Protein AF-A0A1I6EHT8-F1 (afdb_monomer_lite)

pLDDT: mean 86.76, std 10.19, range [51.53, 96.0]

Structure (mmCIF, N/CA/C/O backbone):
data_AF-A0A1I6EHT8-F1
#
_entry.id   AF-A0A1I6EHT8-F1
#
loop_
_atom_site.group_PDB
_atom_site.id
_atom_site.type_symbol
_atom_site.label_atom_id
_atom_site.label_alt_id
_atom_site.label_comp_id
_atom_site.label_asym_id
_atom_site.label_entity_id
_atom_site.label_seq_id
_atom_site.pdbx_PDB_ins_code
_atom_site.Cartn_x
_atom_site.Cartn_y
_atom_site.Cartn_z
_atom_site.occupancy
_atom_site.B_iso_or_equiv
_atom_site.auth_seq_id
_atom_site.auth_comp_id
_atom_site.auth_asym_id
_atom_site.auth_atom_id
_atom_site.pdbx_PDB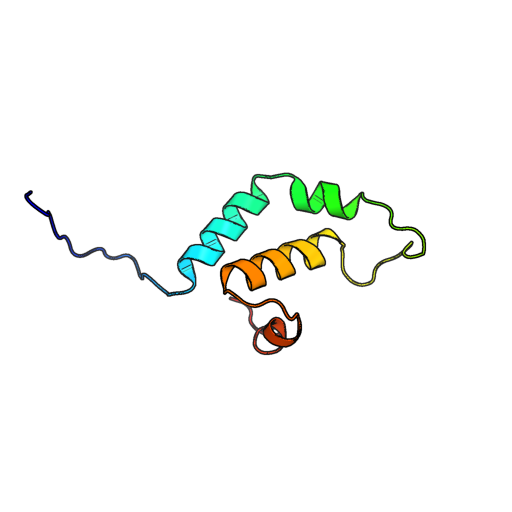_model_num
ATOM 1 N N . MET A 1 1 ? 34.809 10.000 -18.745 1.00 51.53 1 MET A N 1
ATOM 2 C CA . MET A 1 1 ? 33.819 9.193 -18.000 1.00 51.53 1 MET A CA 1
ATOM 3 C C . MET A 1 1 ? 33.474 7.994 -18.870 1.00 51.53 1 MET A C 1
ATOM 5 O O . MET A 1 1 ? 33.057 8.205 -20.001 1.00 51.53 1 MET A O 1
ATOM 9 N N . ARG A 1 2 ? 33.788 6.768 -18.433 1.00 70.19 2 ARG A N 1
ATOM 10 C CA . ARG A 1 2 ? 33.573 5.547 -19.225 1.00 70.19 2 ARG A CA 1
ATOM 11 C C . ARG A 1 2 ? 32.308 4.878 -18.702 1.00 70.19 2 ARG A C 1
ATOM 13 O O . ARG A 1 2 ? 32.319 4.380 -17.583 1.00 70.19 2 ARG A O 1
ATOM 20 N N . PHE A 1 3 ? 31.228 4.932 -19.471 1.00 74.88 3 PHE A N 1
ATOM 21 C CA . PHE A 1 3 ? 30.011 4.195 -19.147 1.00 74.88 3 PHE A CA 1
ATOM 22 C C . PHE A 1 3 ? 30.196 2.737 -19.566 1.00 74.88 3 PHE A C 1
ATOM 24 O O . PHE A 1 3 ? 30.644 2.468 -20.681 1.00 74.88 3 PHE A O 1
ATOM 31 N N . ILE A 1 4 ? 29.895 1.815 -18.655 1.00 81.62 4 ILE A N 1
ATOM 32 C CA . ILE A 1 4 ? 29.781 0.389 -18.953 1.00 81.62 4 ILE A CA 1
ATOM 33 C C . ILE A 1 4 ? 28.290 0.151 -19.157 1.00 81.62 4 ILE A C 1
ATOM 35 O O . ILE A 1 4 ? 27.507 0.361 -18.235 1.00 81.62 4 ILE A O 1
ATOM 39 N N . ILE A 1 5 ? 27.902 -0.184 -20.384 1.00 86.50 5 ILE A N 1
ATOM 40 C CA . ILE A 1 5 ? 26.519 -0.501 -20.734 1.00 86.50 5 ILE A CA 1
ATOM 41 C C . ILE A 1 5 ? 26.456 -2.015 -20.898 1.00 86.50 5 ILE A C 1
ATOM 43 O O . ILE A 1 5 ? 27.174 -2.571 -21.728 1.00 86.50 5 ILE A O 1
ATOM 47 N N . GLU A 1 6 ? 25.618 -2.665 -20.101 1.00 86.81 6 GLU A N 1
ATOM 48 C CA . GLU A 1 6 ? 25.358 -4.100 -20.168 1.00 86.81 6 GLU A CA 1
ATOM 49 C C . GLU A 1 6 ? 23.861 -4.353 -20.337 1.00 86.81 6 GLU A C 1
ATOM 51 O O . GLU A 1 6 ? 23.024 -3.574 -19.876 1.00 86.81 6 GLU A O 1
ATOM 56 N N . GLN A 1 7 ? 23.521 -5.429 -21.043 1.00 81.31 7 GLN A N 1
ATOM 57 C CA . GLN A 1 7 ? 22.136 -5.828 -21.231 1.00 81.31 7 GLN A CA 1
ATOM 58 C C . GLN A 1 7 ? 21.707 -6.684 -20.039 1.00 81.31 7 GLN A C 1
ATOM 60 O O . GLN A 1 7 ? 22.198 -7.796 -19.856 1.00 81.31 7 GLN A O 1
ATOM 65 N N . SER A 1 8 ? 20.806 -6.144 -19.223 1.00 78.31 8 SER A N 1
ATOM 66 C CA . SER A 1 8 ? 20.194 -6.873 -18.115 1.00 78.31 8 SER A CA 1
ATOM 67 C C . SER A 1 8 ? 19.091 -7.811 -18.623 1.00 78.31 8 SER A C 1
ATOM 69 O O . SER A 1 8 ? 18.395 -7.491 -19.587 1.00 78.31 8 SER A O 1
ATOM 71 N N . ASN A 1 9 ? 18.913 -8.950 -17.949 1.00 80.12 9 ASN A N 1
ATOM 72 C CA . ASN A 1 9 ? 17.748 -9.829 -18.121 1.00 80.12 9 ASN A CA 1
ATOM 73 C C . ASN A 1 9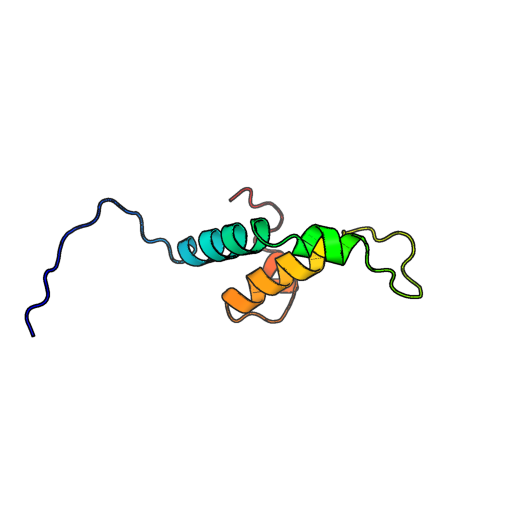 ? 16.538 -9.372 -17.282 1.00 80.12 9 ASN A C 1
ATOM 75 O O . ASN A 1 9 ? 15.520 -10.062 -17.238 1.00 80.12 9 ASN A O 1
ATOM 79 N N . GLU A 1 10 ? 16.641 -8.242 -16.581 1.00 72.00 10 GLU A N 1
ATOM 80 C CA . GLU A 1 10 ? 1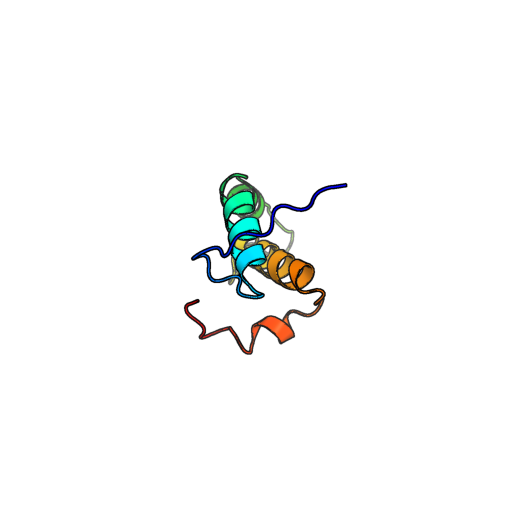5.537 -7.687 -15.806 1.00 72.00 10 GLU A CA 1
ATOM 81 C C . GLU A 1 10 ? 14.516 -6.995 -16.715 1.00 72.00 10 GLU A C 1
ATOM 83 O O . GLU A 1 10 ? 14.843 -6.114 -17.513 1.00 72.00 10 GLU A O 1
ATOM 88 N N . TYR A 1 11 ? 13.245 -7.363 -16.552 1.00 68.44 11 TYR A N 1
ATOM 89 C CA . TYR A 1 11 ? 12.132 -6.632 -17.145 1.00 68.44 11 TYR A CA 1
ATOM 90 C C . TYR A 1 11 ? 11.888 -5.349 -16.350 1.00 68.44 11 TYR A C 1
ATOM 92 O O . TYR A 1 11 ? 11.191 -5.343 -15.336 1.00 68.44 11 TYR A O 1
ATOM 100 N N . LEU A 1 12 ? 12.453 -4.242 -16.830 1.00 64.12 12 LEU A N 1
ATOM 101 C CA . LEU A 1 12 ? 12.181 -2.908 -16.302 1.00 64.12 12 LEU A CA 1
ATOM 102 C C . LEU A 1 12 ? 10.790 -2.448 -16.759 1.00 64.12 12 LEU A C 1
ATOM 104 O O . LEU A 1 12 ? 10.642 -1.736 -17.751 1.00 64.12 12 LEU A O 1
ATOM 108 N N . THR A 1 13 ? 9.749 -2.881 -16.050 1.00 68.00 13 THR A N 1
ATOM 109 C CA . THR A 1 13 ? 8.397 -2.339 -16.227 1.00 68.00 13 THR A CA 1
ATOM 110 C C . THR A 1 13 ? 8.290 -0.986 -15.528 1.00 68.00 13 THR A C 1
ATOM 112 O O . THR A 1 13 ? 8.923 -0.753 -14.494 1.00 68.00 13 THR A O 1
ATOM 115 N N . THR A 1 14 ? 7.446 -0.090 -16.046 1.00 66.25 14 THR A N 1
ATOM 116 C CA . THR A 1 14 ? 7.176 1.220 -15.424 1.00 66.25 14 THR A CA 1
ATOM 117 C C . THR A 1 14 ? 6.692 1.084 -13.972 1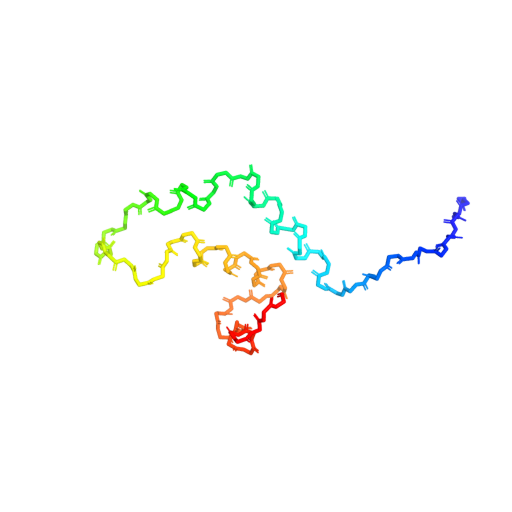.00 66.25 14 THR A C 1
ATOM 119 O O . THR A 1 14 ? 6.901 1.987 -13.166 1.00 66.25 14 THR A O 1
ATOM 122 N N . HIS A 1 15 ? 6.104 -0.064 -13.616 1.00 67.00 15 HIS A N 1
ATOM 123 C CA . HIS A 1 15 ? 5.562 -0.350 -12.286 1.00 67.00 15 HIS A CA 1
ATOM 124 C C . HIS A 1 15 ? 6.552 -1.017 -11.317 1.00 67.00 15 HIS A C 1
ATOM 126 O O . HIS A 1 15 ? 6.258 -1.086 -10.127 1.00 67.00 15 HIS A O 1
ATOM 132 N N . SER A 1 16 ? 7.741 -1.438 -11.769 1.00 71.69 16 SER A N 1
ATOM 133 C CA . SER A 1 16 ? 8.760 -2.076 -10.911 1.00 71.69 16 SER A CA 1
ATOM 134 C C . SER A 1 16 ? 9.132 -1.243 -9.670 1.00 71.69 16 SER A C 1
ATOM 136 O O . SER A 1 16 ? 9.376 -1.787 -8.591 1.00 71.69 16 SER A O 1
ATOM 138 N N . GLY A 1 17 ? 9.096 0.090 -9.781 1.00 78.44 17 GLY A N 1
ATOM 139 C CA . GLY A 1 17 ? 9.315 0.995 -8.649 1.00 78.44 17 GLY A CA 1
ATOM 140 C C . GLY A 1 17 ? 8.235 0.902 -7.564 1.00 78.44 17 GLY A C 1
ATOM 141 O O . GLY A 1 17 ? 8.539 1.048 -6.380 1.00 78.44 17 GLY A O 1
ATOM 142 N N . LEU A 1 18 ? 6.989 0.601 -7.936 1.00 86.31 18 LEU A N 1
ATOM 143 C CA . LEU A 1 18 ? 5.878 0.478 -6.993 1.00 86.31 18 LEU A CA 1
ATOM 144 C C . LEU A 1 18 ? 6.021 -0.778 -6.126 1.00 86.31 18 LEU A C 1
ATOM 146 O O . LEU A 1 18 ? 5.779 -0.722 -4.921 1.00 86.31 18 LEU A O 1
ATOM 150 N N . THR A 1 19 ? 6.526 -1.874 -6.701 1.00 86.06 19 THR A N 1
ATOM 151 C CA . THR A 1 19 ? 6.878 -3.092 -5.957 1.00 86.06 19 THR A CA 1
ATOM 152 C C . THR A 1 19 ? 7.913 -2.798 -4.871 1.00 86.06 19 THR A C 1
ATOM 154 O O . THR A 1 19 ? 7.782 -3.264 -3.738 1.00 86.06 19 THR A O 1
ATOM 157 N N . PHE A 1 20 ? 8.921 -1.975 -5.178 1.00 88.25 20 PHE A N 1
ATOM 158 C CA . PHE A 1 20 ? 9.934 -1.579 -4.199 1.00 88.25 20 PHE A CA 1
ATOM 159 C C . PHE A 1 20 ? 9.347 -0.722 -3.070 1.00 88.25 20 PHE A C 1
ATOM 161 O O . PHE A 1 20 ? 9.647 -0.957 -1.899 1.00 88.25 20 PHE A O 1
ATOM 168 N N . VAL A 1 21 ? 8.461 0.225 -3.397 1.00 91.12 21 VAL A N 1
ATOM 169 C CA . VAL A 1 21 ? 7.730 1.021 -2.396 1.00 91.12 21 VAL A CA 1
ATOM 170 C C . VAL A 1 21 ? 6.895 0.116 -1.489 1.00 91.12 21 VAL A C 1
ATOM 172 O O . VAL A 1 21 ? 6.989 0.234 -0.267 1.00 91.12 21 VAL A O 1
ATOM 175 N N . GLY A 1 22 ? 6.147 -0.832 -2.059 1.00 91.88 22 GLY A N 1
ATOM 176 C CA . GLY A 1 22 ? 5.382 -1.821 -1.297 1.00 91.88 22 GLY A CA 1
ATOM 177 C C . GLY A 1 22 ? 6.265 -2.645 -0.355 1.00 91.88 22 GLY A C 1
ATOM 178 O O . GLY A 1 22 ? 5.953 -2.783 0.828 1.00 91.88 22 GLY A O 1
ATOM 179 N N . ALA A 1 23 ? 7.421 -3.112 -0.836 1.00 92.25 23 ALA A N 1
ATOM 180 C CA . ALA A 1 23 ? 8.387 -3.852 -0.026 1.00 92.25 23 ALA A CA 1
ATOM 181 C C . ALA A 1 23 ? 8.974 -3.013 1.124 1.00 92.25 23 ALA A C 1
ATOM 183 O O . ALA A 1 23 ? 9.157 -3.523 2.231 1.00 92.25 23 ALA A O 1
ATOM 184 N N . LEU A 1 24 ? 9.257 -1.726 0.895 1.00 93.62 24 LEU A N 1
ATOM 185 C CA . LEU A 1 24 ? 9.709 -0.812 1.948 1.00 93.62 24 LEU A CA 1
ATOM 186 C C . LEU A 1 24 ? 8.616 -0.575 2.989 1.00 93.62 24 LEU A C 1
ATOM 188 O O . LEU A 1 24 ? 8.893 -0.671 4.184 1.00 93.62 24 LEU A O 1
ATOM 192 N N . ILE A 1 25 ? 7.378 -0.328 2.554 1.00 94.81 25 ILE A N 1
ATOM 193 C CA . ILE A 1 25 ? 6.236 -0.170 3.457 1.00 94.81 25 ILE A CA 1
ATOM 194 C C . ILE A 1 25 ? 6.061 -1.429 4.300 1.00 94.81 25 ILE A C 1
ATOM 196 O O . ILE A 1 25 ? 5.916 -1.299 5.507 1.00 94.81 25 ILE A O 1
ATOM 200 N N . ALA A 1 26 ? 6.157 -2.627 3.719 1.00 93.12 26 ALA A N 1
ATOM 201 C CA . ALA A 1 26 ? 6.041 -3.891 4.450 1.00 93.12 26 ALA A CA 1
ATOM 202 C C . ALA A 1 26 ? 7.125 -4.080 5.530 1.00 93.12 26 ALA A C 1
ATOM 204 O O . ALA A 1 26 ? 6.898 -4.778 6.517 1.00 93.12 26 ALA A O 1
ATOM 205 N N . LYS A 1 27 ? 8.293 -3.437 5.382 1.00 95.62 27 LYS A N 1
ATOM 206 C CA . LYS A 1 27 ? 9.353 -3.411 6.409 1.00 95.62 27 LYS A CA 1
ATOM 207 C C . LYS A 1 27 ? 9.111 -2.382 7.509 1.00 95.62 27 LYS A C 1
ATOM 209 O O . LYS A 1 27 ? 9.785 -2.411 8.536 1.00 95.62 27 LYS A O 1
ATOM 214 N N . THR A 1 28 ? 8.173 -1.468 7.303 1.00 91.69 28 THR A N 1
ATOM 215 C CA . THR A 1 28 ? 7.728 -0.527 8.321 1.00 91.69 28 THR A CA 1
ATOM 216 C C . THR A 1 28 ? 6.427 -1.063 8.905 1.00 91.69 28 THR A C 1
ATOM 218 O O . THR A 1 28 ? 5.484 -1.331 8.173 1.00 91.69 28 THR A O 1
ATOM 221 N N . ASP A 1 29 ? 6.297 -1.176 10.225 1.00 95.25 29 ASP A N 1
ATOM 222 C CA . ASP A 1 29 ? 5.019 -1.539 10.875 1.00 95.25 29 ASP A CA 1
ATOM 223 C C . ASP A 1 29 ? 3.896 -0.484 10.652 1.00 95.25 29 ASP A C 1
ATOM 225 O O . ASP A 1 29 ? 2.961 -0.361 11.443 1.00 95.25 29 ASP A O 1
ATOM 229 N N . LEU A 1 30 ? 3.985 0.333 9.598 1.00 95.56 30 LEU A N 1
ATOM 230 C CA . LEU A 1 30 ? 3.107 1.434 9.248 1.00 95.56 30 LEU A CA 1
ATOM 231 C C . LEU A 1 30 ? 1.651 0.987 9.153 1.00 95.56 30 LEU A C 1
ATOM 233 O O . LEU A 1 30 ? 0.827 1.553 9.864 1.00 95.56 30 LEU A O 1
ATOM 237 N N . LYS A 1 31 ? 1.342 -0.054 8.365 1.00 95.19 31 LYS A N 1
ATOM 238 C CA . LYS A 1 31 ? -0.033 -0.566 8.217 1.00 95.19 31 LYS A CA 1
ATOM 239 C C . LYS A 1 31 ? -0.643 -0.903 9.583 1.00 95.19 31 LYS A C 1
ATOM 241 O O . LYS A 1 31 ? -1.663 -0.350 9.975 1.00 95.19 31 LYS A O 1
ATOM 246 N N . LYS A 1 32 ? 0.085 -1.682 10.385 1.00 95.50 32 LYS A N 1
ATOM 247 C CA . LYS A 1 32 ? -0.311 -2.073 11.746 1.00 95.50 32 LYS A CA 1
ATOM 248 C C . LYS A 1 32 ? -0.494 -0.882 12.693 1.00 95.50 32 LYS A C 1
ATOM 250 O O . LYS A 1 32 ? -1.349 -0.924 13.573 1.00 95.50 32 LYS A O 1
ATOM 255 N N . ARG A 1 33 ? 0.331 0.161 12.576 1.00 96.00 33 ARG A N 1
ATOM 256 C CA . ARG A 1 33 ? 0.206 1.390 13.380 1.00 96.00 33 ARG A CA 1
ATOM 257 C C . ARG A 1 33 ? -1.019 2.208 12.969 1.00 96.00 33 ARG A C 1
ATOM 259 O O . ARG A 1 33 ? -1.699 2.747 13.838 1.00 96.00 33 ARG A O 1
ATOM 266 N N . LEU A 1 34 ? -1.311 2.271 11.674 1.00 95.31 34 LEU A N 1
ATOM 267 C CA . LEU A 1 34 ? -2.479 2.963 11.134 1.00 95.31 34 LEU A CA 1
ATOM 268 C C . LEU A 1 34 ? -3.777 2.259 11.532 1.00 95.31 34 LEU A C 1
ATOM 270 O O . LEU A 1 34 ? -4.683 2.912 12.038 1.00 95.31 34 LEU A O 1
ATOM 274 N N . ASP A 1 35 ? -3.826 0.931 11.434 1.00 94.50 35 ASP A N 1
ATOM 275 C CA . ASP A 1 35 ? -5.002 0.138 11.825 1.00 94.50 35 ASP A CA 1
ATOM 276 C C . ASP A 1 35 ? -5.331 0.248 13.319 1.00 94.50 35 ASP A C 1
ATOM 278 O O . ASP A 1 35 ? -6.477 0.095 13.728 1.00 94.50 35 ASP A O 1
ATOM 282 N N . LYS A 1 36 ? -4.329 0.553 14.151 1.00 93.94 36 LYS A N 1
ATOM 283 C CA . LYS A 1 36 ? -4.509 0.820 15.587 1.00 93.94 36 LYS A CA 1
ATOM 284 C C . LYS A 1 36 ? -4.934 2.254 15.897 1.00 93.94 36 LYS A C 1
ATOM 286 O O . LYS A 1 36 ? -5.237 2.555 17.050 1.00 93.94 36 LYS A O 1
ATOM 291 N N . SER A 1 37 ? -4.898 3.148 14.913 1.00 91.25 37 SER A N 1
ATOM 292 C CA . SER A 1 37 ? -5.293 4.539 15.106 1.00 91.25 37 SER A CA 1
ATOM 293 C C . SER A 1 37 ? -6.809 4.624 15.224 1.00 91.25 37 SER A C 1
ATOM 295 O O . SER A 1 37 ? -7.533 4.102 14.380 1.00 91.25 37 SER A O 1
ATOM 297 N N . SER A 1 38 ? -7.281 5.295 16.272 1.00 88.56 38 SER A N 1
ATOM 298 C CA . SER A 1 38 ? -8.701 5.580 16.462 1.00 88.56 38 SER A CA 1
ATOM 299 C C . SER A 1 38 ? -9.012 6.963 15.908 1.00 88.56 38 SER A C 1
ATOM 301 O O . SER A 1 38 ? -8.358 7.940 16.280 1.00 88.56 38 SER A O 1
ATOM 303 N N . ILE A 1 39 ? -9.999 7.040 15.018 1.00 87.94 39 ILE A N 1
ATOM 304 C CA . ILE A 1 39 ? -10.484 8.297 14.454 1.00 87.94 39 ILE A CA 1
ATOM 305 C C . ILE A 1 39 ? -11.866 8.565 15.060 1.00 87.94 39 ILE A C 1
ATOM 307 O O . ILE A 1 39 ? -12.751 7.711 14.952 1.00 87.94 39 ILE A O 1
ATOM 311 N N . PRO A 1 40 ? -12.087 9.726 15.704 1.00 90.94 40 PRO A N 1
ATOM 312 C CA . PRO A 1 40 ? -13.402 10.084 16.221 1.00 90.94 40 PRO A CA 1
ATOM 313 C C . PRO A 1 40 ? -14.475 9.980 15.132 1.00 90.94 40 PRO A C 1
ATOM 315 O O . PRO A 1 40 ? -14.326 10.546 14.053 1.00 90.94 40 PRO A O 1
ATOM 318 N N . GLY A 1 41 ? -15.554 9.249 15.413 1.00 88.19 41 GLY A N 1
ATOM 319 C CA . GLY A 1 41 ? -16.646 9.027 14.460 1.00 88.19 41 GLY A CA 1
ATOM 320 C C . GLY A 1 41 ? -16.460 7.834 13.514 1.00 88.19 41 GLY A C 1
ATOM 321 O O . GLY A 1 41 ? -17.415 7.470 12.837 1.00 88.19 41 GLY A O 1
ATOM 322 N N . VAL A 1 42 ? -15.296 7.173 13.507 1.00 85.00 42 VAL A N 1
ATOM 323 C CA . VAL A 1 42 ? -15.039 5.962 12.709 1.00 85.00 42 VAL A CA 1
ATOM 324 C C . VAL A 1 42 ? -14.584 4.836 13.636 1.00 85.00 42 VAL A C 1
ATOM 326 O O . VAL A 1 42 ? -13.398 4.603 13.850 1.00 85.00 42 VAL A O 1
ATOM 329 N N . TYR A 1 43 ? -15.559 4.145 14.228 1.00 80.44 43 TYR A N 1
ATOM 330 C CA . TYR A 1 43 ? -15.303 3.064 15.188 1.00 80.44 43 TYR A CA 1
ATOM 331 C C . TYR A 1 43 ? -15.095 1.700 14.518 1.00 80.44 43 TYR A C 1
ATOM 333 O O . TYR A 1 43 ? -14.419 0.838 15.072 1.00 80.44 43 TYR A O 1
ATOM 341 N N . THR A 1 44 ? -15.692 1.496 13.341 1.00 86.88 44 THR A N 1
ATOM 342 C CA . THR A 1 44 ? -15.640 0.243 12.573 1.00 86.88 44 THR A CA 1
ATOM 343 C C . THR A 1 44 ? -15.490 0.564 11.084 1.00 86.88 44 THR A C 1
ATOM 345 O O . THR A 1 44 ? -16.484 0.690 10.372 1.00 86.88 44 THR A O 1
ATOM 348 N N . PRO A 1 45 ? -14.258 0.790 10.601 1.00 91.06 45 PRO A N 1
ATOM 349 C CA . PRO A 1 45 ? -14.050 1.151 9.207 1.00 91.06 45 PRO A CA 1
ATOM 350 C C . PRO A 1 45 ? -14.294 -0.056 8.283 1.00 91.06 45 PRO A C 1
ATOM 352 O O . PRO A 1 45 ? -13.844 -1.163 8.570 1.00 91.06 45 PRO A O 1
ATOM 355 N N . ASN A 1 46 ? -14.983 0.158 7.155 1.00 91.69 46 ASN A N 1
ATOM 356 C CA . ASN A 1 46 ? -15.189 -0.871 6.123 1.00 91.69 46 ASN A CA 1
ATOM 357 C C . ASN A 1 46 ? -13.887 -1.263 5.403 1.00 91.69 46 ASN A C 1
ATOM 359 O O . ASN A 1 46 ? -13.745 -2.402 4.972 1.00 91.69 46 ASN A O 1
ATOM 363 N N . ILE A 1 47 ? -12.954 -0.316 5.268 1.00 91.06 47 ILE A N 1
ATOM 364 C CA . ILE A 1 47 ? -11.611 -0.506 4.708 1.00 91.06 47 ILE A CA 1
ATOM 365 C C . ILE A 1 47 ? -10.619 -0.090 5.789 1.00 91.06 47 ILE A C 1
ATOM 367 O O . ILE A 1 47 ? -10.785 0.972 6.388 1.00 91.06 47 ILE A O 1
ATOM 371 N N . SER A 1 48 ? -9.596 -0.903 6.055 1.00 93.81 48 SER A N 1
ATOM 372 C CA . SER A 1 48 ? -8.636 -0.604 7.121 1.00 93.81 48 SER A CA 1
ATOM 373 C C . SER A 1 48 ? -7.905 0.726 6.870 1.00 93.81 48 SER A C 1
ATOM 375 O O . SER A 1 48 ? -7.620 1.086 5.725 1.00 93.81 48 SER A O 1
ATOM 377 N N . HIS A 1 49 ? -7.586 1.478 7.930 1.00 94.81 49 HIS A N 1
ATOM 378 C CA . HIS A 1 49 ? -6.835 2.735 7.793 1.00 94.81 49 HIS A CA 1
ATOM 379 C C . HIS A 1 49 ? -5.484 2.509 7.110 1.00 94.81 49 HIS A C 1
ATOM 381 O O . HIS A 1 49 ? -5.023 3.342 6.331 1.00 94.81 49 HIS A O 1
ATOM 387 N N . GLY A 1 50 ? -4.861 1.367 7.396 1.00 95.12 50 GLY A N 1
ATOM 388 C CA . GLY A 1 50 ? -3.665 0.901 6.733 1.00 95.12 50 GLY A CA 1
ATOM 389 C C . GLY A 1 50 ? -3.853 0.789 5.224 1.00 95.12 50 GLY A C 1
ATOM 390 O O . GLY A 1 50 ? -3.081 1.403 4.495 1.00 95.12 50 GLY A O 1
ATOM 391 N N . ASP A 1 51 ? -4.896 0.092 4.765 1.00 93.56 51 ASP A N 1
ATOM 392 C CA . ASP A 1 51 ? -5.172 -0.087 3.333 1.00 93.56 51 ASP A CA 1
ATOM 393 C C . ASP A 1 51 ? -5.457 1.239 2.622 1.00 93.56 51 ASP A C 1
ATOM 395 O O . ASP A 1 51 ? -4.933 1.468 1.531 1.00 93.56 51 ASP A O 1
ATOM 399 N N . VAL A 1 52 ? -6.221 2.144 3.245 1.00 94.25 52 VAL A N 1
ATOM 400 C CA . VAL A 1 52 ? -6.505 3.476 2.680 1.00 94.25 52 VAL A CA 1
ATOM 401 C C . VAL A 1 52 ? -5.207 4.253 2.448 1.00 94.25 52 VAL A C 1
ATOM 403 O O . VAL A 1 52 ? -4.967 4.766 1.355 1.00 94.25 52 VAL A O 1
ATOM 406 N N . VAL A 1 53 ? -4.336 4.321 3.456 1.00 95.25 53 VAL A N 1
ATOM 407 C CA . VAL A 1 53 ? -3.096 5.102 3.365 1.00 95.25 53 VAL A CA 1
ATOM 408 C C . VAL A 1 53 ? -2.088 4.452 2.423 1.00 95.25 53 VAL A C 1
ATOM 410 O O . VAL A 1 53 ? -1.460 5.163 1.644 1.00 95.25 53 VAL A O 1
ATOM 413 N N . THR A 1 54 ? -1.915 3.126 2.451 1.00 94.62 54 THR A N 1
ATOM 414 C CA . THR A 1 54 ? -0.971 2.461 1.538 1.00 94.62 54 THR A CA 1
ATOM 415 C C . THR A 1 54 ? -1.414 2.576 0.086 1.00 94.62 54 THR A C 1
ATOM 417 O O . THR A 1 54 ? -0.573 2.808 -0.781 1.00 94.62 54 THR A O 1
ATOM 420 N N . SER A 1 55 ? -2.722 2.513 -0.171 1.00 93.19 55 SER A N 1
ATOM 421 C CA . SER A 1 55 ? -3.293 2.768 -1.497 1.00 93.19 55 SER A CA 1
ATOM 422 C C . SER A 1 55 ? -3.019 4.203 -1.953 1.00 93.19 55 SER A C 1
ATOM 424 O O . SER A 1 55 ? -2.568 4.428 -3.076 1.00 93.19 55 SER A O 1
ATOM 426 N N . TYR A 1 56 ? -3.188 5.180 -1.056 1.00 95.44 56 TYR A N 1
ATOM 427 C CA . TYR A 1 56 ? -2.885 6.579 -1.355 1.00 95.44 56 TYR A CA 1
ATOM 428 C C . TYR A 1 56 ? -1.396 6.826 -1.625 1.00 95.44 56 TYR A C 1
ATOM 430 O O . TYR A 1 56 ? -1.047 7.550 -2.553 1.00 95.44 56 TYR A O 1
ATOM 438 N N . ILE A 1 57 ? -0.495 6.184 -0.875 1.00 94.88 57 ILE A N 1
ATOM 439 C CA . ILE A 1 57 ? 0.947 6.243 -1.161 1.00 94.88 57 ILE A CA 1
ATOM 440 C C . ILE A 1 57 ? 1.226 5.703 -2.568 1.00 94.88 57 ILE A C 1
ATOM 442 O O . ILE A 1 57 ? 1.974 6.325 -3.321 1.00 94.88 57 ILE A O 1
ATOM 446 N N . GLY A 1 58 ? 0.591 4.591 -2.949 1.00 92.00 58 GLY A N 1
ATOM 447 C CA . GLY A 1 58 ? 0.738 4.022 -4.285 1.00 92.00 58 GLY A CA 1
ATOM 448 C C . GLY A 1 58 ? 0.281 4.962 -5.406 1.00 92.00 58 GLY A C 1
ATOM 449 O O . GLY A 1 58 ? 0.929 5.023 -6.454 1.00 92.00 58 GLY A O 1
ATOM 450 N N . LEU A 1 59 ? -0.779 5.742 -5.179 1.00 92.94 59 LEU A N 1
ATOM 451 C CA . LEU A 1 59 ? -1.225 6.800 -6.092 1.00 92.94 59 LEU A CA 1
ATOM 452 C C . LEU A 1 59 ? -0.221 7.951 -6.182 1.00 92.94 59 LEU A C 1
ATOM 454 O O . LEU A 1 59 ? 0.144 8.364 -7.285 1.00 92.94 59 LEU A O 1
ATOM 458 N N . LEU A 1 60 ? 0.278 8.427 -5.038 1.00 93.81 60 LEU A N 1
ATOM 459 C CA . LEU A 1 60 ? 1.257 9.513 -4.990 1.00 93.81 60 LEU A CA 1
ATOM 460 C C . LEU A 1 60 ? 2.560 9.135 -5.703 1.00 93.81 60 LEU A C 1
ATOM 462 O O . LEU A 1 60 ? 3.122 9.959 -6.422 1.00 93.81 60 LEU A O 1
ATOM 466 N N . CYS A 1 61 ? 3.006 7.880 -5.589 1.00 91.12 61 CYS A N 1
ATOM 467 C CA . CYS A 1 61 ? 4.153 7.360 -6.342 1.00 91.12 61 CYS A CA 1
ATOM 468 C C . CYS A 1 61 ? 3.951 7.407 -7.866 1.00 91.12 61 CYS A C 1
ATOM 470 O O . CYS A 1 61 ? 4.930 7.436 -8.608 1.00 91.12 61 CYS A O 1
ATOM 472 N N . GLN A 1 62 ? 2.703 7.439 -8.334 1.00 89.31 62 GLN A N 1
ATOM 473 C CA . GLN A 1 62 ? 2.336 7.567 -9.746 1.00 89.31 62 GLN A CA 1
ATOM 474 C C . GLN A 1 62 ? 2.011 9.015 -10.151 1.00 89.31 62 GLN A C 1
ATOM 476 O O . GLN A 1 62 ? 1.581 9.247 -11.280 1.00 89.31 62 GLN A O 1
ATOM 481 N N . GLY A 1 63 ? 2.176 9.988 -9.246 1.00 91.94 63 GLY A N 1
ATOM 482 C CA . GLY A 1 63 ? 1.824 11.389 -9.487 1.00 91.94 63 GLY A CA 1
ATOM 483 C C . GLY A 1 63 ? 0.316 11.658 -9.510 1.00 91.94 63 GLY A C 1
ATOM 484 O O . GLY A 1 63 ? -0.114 12.650 -10.093 1.00 91.94 63 GLY A O 1
ATOM 485 N N . LYS A 1 64 ? -0.490 10.779 -8.903 1.00 93.88 64 LYS A N 1
ATOM 486 C CA . LYS A 1 64 ? -1.953 10.880 -8.843 1.00 93.88 64 LYS A CA 1
ATOM 487 C C . LYS A 1 64 ? -2.386 11.234 -7.422 1.00 93.88 64 LYS A C 1
ATOM 489 O O . LYS A 1 64 ? -1.803 10.742 -6.460 1.00 93.88 64 LYS A O 1
ATOM 494 N N . SER A 1 65 ? -3.405 12.077 -7.286 1.00 94.25 65 SER A N 1
ATOM 495 C CA . SER A 1 65 ? -3.916 12.532 -5.980 1.00 94.25 65 SER A CA 1
ATOM 496 C C . SER A 1 65 ? -5.360 12.123 -5.703 1.00 94.25 65 SER A C 1
ATOM 498 O O . SER A 1 65 ? -5.848 12.363 -4.606 1.00 94.25 65 SER A O 1
ATOM 500 N N . ASP A 1 66 ? -6.046 11.544 -6.687 1.00 95.44 66 ASP A N 1
ATOM 501 C CA . ASP A 1 66 ? -7.441 11.124 -6.566 1.00 95.44 66 ASP A CA 1
ATOM 502 C C . ASP A 1 66 ? -7.547 9.596 -6.466 1.00 95.44 66 ASP A C 1
ATOM 504 O O . ASP A 1 66 ? -6.847 8.875 -7.184 1.00 95.44 66 ASP A O 1
ATOM 508 N N . PHE A 1 67 ? -8.424 9.114 -5.584 1.00 93.94 67 PHE A N 1
ATOM 509 C CA . PHE A 1 67 ? -8.717 7.692 -5.414 1.00 93.94 67 PHE A CA 1
ATOM 510 C C . PHE A 1 67 ? -9.445 7.084 -6.613 1.00 93.94 67 PHE A C 1
ATOM 512 O O . PHE A 1 67 ? -9.288 5.886 -6.844 1.00 93.94 67 PHE A O 1
ATOM 519 N N . ASP A 1 68 ? -10.123 7.892 -7.433 1.00 95.12 68 ASP A N 1
ATOM 520 C CA . ASP A 1 68 ? -10.761 7.437 -8.676 1.00 95.12 68 ASP A CA 1
ATOM 521 C C . ASP A 1 68 ? -9.763 6.765 -9.633 1.00 95.12 68 ASP A C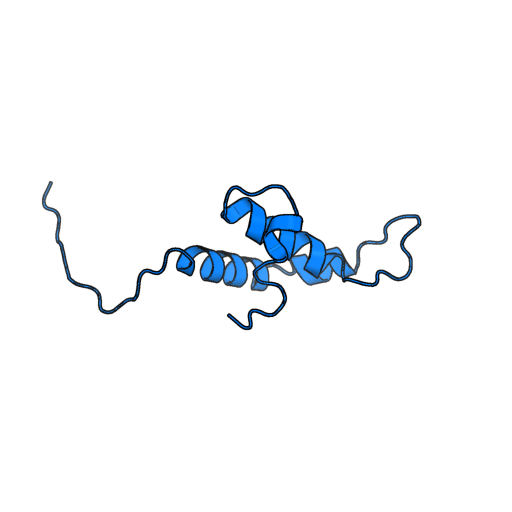 1
ATOM 523 O O . ASP A 1 68 ? -10.111 5.902 -10.439 1.00 95.12 68 ASP A O 1
ATOM 527 N N . HIS A 1 69 ? -8.479 7.108 -9.521 1.00 92.88 69 HIS A N 1
ATOM 528 C CA . HIS A 1 69 ? -7.427 6.491 -10.315 1.00 92.88 69 HIS A CA 1
ATOM 529 C C . HIS A 1 69 ? -7.092 5.042 -9.932 1.00 92.88 69 HIS A C 1
ATOM 531 O O . HIS A 1 69 ? -6.339 4.405 -10.673 1.00 92.88 69 HIS A O 1
ATOM 537 N N . ILE A 1 70 ? -7.603 4.534 -8.806 1.00 90.06 70 ILE A N 1
ATOM 538 C CA . ILE A 1 70 ? -7.474 3.122 -8.413 1.00 90.06 70 ILE A CA 1
ATOM 539 C C . ILE A 1 70 ? -8.529 2.263 -9.108 1.00 90.06 70 ILE A C 1
ATOM 541 O O . ILE A 1 70 ? -8.257 1.099 -9.377 1.00 90.06 70 ILE A O 1
ATOM 545 N N . GLU A 1 71 ? -9.694 2.817 -9.456 1.00 90.94 71 GLU A N 1
ATOM 546 C CA . GLU A 1 71 ? -10.817 2.046 -10.010 1.00 90.94 71 GLU A CA 1
ATOM 547 C C . GLU A 1 71 ? -10.459 1.162 -11.213 1.00 90.94 71 GLU A C 1
ATOM 549 O O . GLU A 1 71 ? -10.878 0.004 -11.224 1.00 90.94 71 GLU A O 1
ATOM 554 N N . PRO A 1 72 ? -9.641 1.610 -12.190 1.00 89.06 72 PRO A N 1
ATOM 555 C CA . PRO A 1 72 ? -9.247 0.754 -13.310 1.00 89.06 72 PRO A CA 1
ATOM 556 C C . PRO A 1 72 ? -8.470 -0.504 -12.897 1.00 89.06 72 PRO A C 1
ATOM 558 O O . PRO A 1 72 ? -8.399 -1.445 -13.679 1.00 89.06 72 PRO A O 1
ATOM 561 N N . PHE A 1 73 ? -7.891 -0.508 -11.694 1.00 83.50 73 PHE A N 1
ATOM 562 C CA . PHE A 1 73 ? -7.048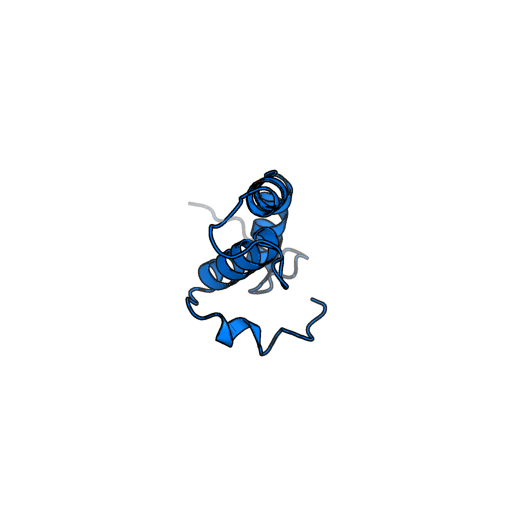 -1.570 -11.145 1.00 83.50 73 PHE A CA 1
ATOM 563 C C . PHE A 1 73 ? -7.722 -2.310 -9.979 1.00 83.50 73 PHE A C 1
ATOM 565 O O . PHE A 1 73 ? -7.081 -3.092 -9.290 1.00 83.50 73 PHE A O 1
ATOM 572 N N . ARG A 1 74 ? -9.007 -2.052 -9.700 1.00 82.25 74 ARG A N 1
ATOM 573 C CA . ARG A 1 74 ? -9.704 -2.637 -8.541 1.00 82.25 74 ARG A CA 1
ATOM 574 C C . ARG A 1 74 ? -9.810 -4.163 -8.612 1.00 82.25 74 ARG A C 1
ATOM 576 O O . ARG A 1 74 ? -9.737 -4.819 -7.580 1.00 82.25 74 ARG A O 1
ATOM 583 N N . GLU A 1 75 ? -9.993 -4.685 -9.818 1.00 84.69 75 GLU A N 1
ATOM 584 C CA . GLU A 1 75 ? -10.077 -6.121 -10.119 1.00 84.69 75 GLU A CA 1
ATOM 585 C C . GLU A 1 75 ? -8.741 -6.670 -10.648 1.00 84.69 75 GLU A C 1
ATOM 587 O O . GLU A 1 75 ? -8.691 -7.759 -11.214 1.00 84.69 75 GLU A O 1
ATOM 592 N N . ASP A 1 76 ? -7.677 -5.873 -10.548 1.00 79.38 76 ASP A N 1
ATOM 593 C CA . ASP A 1 76 ? -6.349 -6.246 -11.005 1.00 79.38 76 ASP A CA 1
ATOM 594 C C . ASP A 1 76 ? -5.612 -7.001 -9.880 1.00 79.38 76 ASP A C 1
ATOM 596 O O . ASP A 1 76 ? -5.488 -6.504 -8.759 1.00 79.38 76 ASP A O 1
ATOM 600 N N . ASP A 1 77 ? -5.150 -8.218 -10.180 1.00 63.25 77 ASP A N 1
ATOM 601 C CA . ASP A 1 77 ? -4.428 -9.097 -9.251 1.00 63.25 77 ASP A CA 1
ATOM 602 C C . ASP A 1 77 ? -2.912 -8.786 -9.169 1.00 63.25 77 ASP A C 1
ATOM 604 O O . ASP A 1 77 ? -2.188 -9.478 -8.441 1.00 63.25 77 ASP A O 1
ATOM 608 N N . PHE A 1 78 ? -2.407 -7.815 -9.944 1.00 56.59 78 PHE A N 1
ATOM 609 C CA . PHE A 1 78 ? -0.972 -7.586 -10.184 1.00 56.59 78 PHE A CA 1
ATOM 610 C C . PHE A 1 78 ? -0.298 -6.583 -9.227 1.00 56.59 78 PHE A C 1
ATOM 612 O O . PHE A 1 78 ? -0.791 -5.447 -9.038 1.00 56.59 78 PHE A O 1
#

Radius of gyration: 17.07 Å; chains: 1; bounding box: 50×22×38 Å

Secondary structure (DSSP, 8-state):
--------S----TTHHHHHHHHHHHHSTHHHHHHT--BTTBSS-SS-HHHHHHHHHHHHHTT---GGGGGGGTT---

Organism: NCBI:txid1121426

Sequence (78 aa):
MRFIIEQSNEYLTTHSGLTFVGALIAKTDLKKRLDKSSIPGVYTPNISHGDVVTSYIGLLCQGKSDFDHIEPFREDDF

Foldseek 3Di:
DDDDDDDDPDDPDPCPVVVVVVVVVVVPCQLVVQQPDDDVPPPDDPDGSSRVVSLQVSQVVVVHRDPVVCVVCPVPPD